Protein AF-A0A2N2D458-F1 (afdb_monomer_lite)

Radius of gyration: 20.56 Å; chains: 1; bounding box: 47×44×65 Å

Structure (mmCIF, N/CA/C/O backbone):
data_AF-A0A2N2D458-F1
#
_entry.id   AF-A0A2N2D458-F1
#
loop_
_atom_site.group_PDB
_atom_site.id
_atom_site.type_symbol
_atom_site.label_atom_id
_atom_site.label_alt_id
_atom_site.label_comp_id
_atom_site.label_asym_id
_atom_site.label_entity_id
_atom_site.label_seq_id
_atom_site.pdbx_PDB_ins_code
_atom_site.Cartn_x
_atom_site.Cartn_y
_atom_site.Cartn_z
_atom_site.occupancy
_atom_site.B_iso_or_equiv
_atom_site.auth_seq_id
_atom_site.auth_comp_id
_atom_site.auth_asym_id
_atom_site.auth_atom_id
_atom_site.pdbx_PDB_model_num
ATOM 1 N N . MET A 1 1 ? -22.272 8.705 17.335 1.00 57.03 1 MET A N 1
ATOM 2 C CA . MET A 1 1 ? -21.686 8.934 15.989 1.00 57.03 1 MET A CA 1
ATOM 3 C C . MET A 1 1 ? -22.335 8.011 14.968 1.00 57.03 1 MET A C 1
ATOM 5 O O . MET A 1 1 ? -22.385 6.808 15.207 1.00 57.03 1 MET A O 1
ATOM 9 N N . LYS A 1 2 ? -22.828 8.557 13.847 1.00 78.38 2 LYS A N 1
ATOM 10 C CA . LYS A 1 2 ? -23.406 7.780 12.735 1.00 78.38 2 LYS A CA 1
ATOM 11 C C . LYS A 1 2 ? -22.373 6.760 12.226 1.00 78.38 2 LYS A C 1
ATOM 13 O O . LYS A 1 2 ? -21.195 7.093 12.122 1.00 78.38 2 LYS A O 1
ATOM 18 N N . ARG A 1 3 ? -22.793 5.521 11.933 1.00 76.44 3 ARG A N 1
ATOM 19 C CA . ARG A 1 3 ? -21.904 4.395 11.555 1.00 76.44 3 ARG A CA 1
ATOM 20 C C . ARG A 1 3 ? -20.910 4.754 10.436 1.00 76.44 3 ARG A C 1
ATOM 22 O O . ARG A 1 3 ? -19.763 4.330 10.512 1.00 76.44 3 ARG A O 1
ATOM 29 N N . GLY A 1 4 ? -21.330 5.570 9.466 1.00 86.44 4 GLY A N 1
ATOM 30 C CA . GLY A 1 4 ? -20.480 6.032 8.362 1.00 86.44 4 GLY A CA 1
ATOM 31 C C . GLY A 1 4 ? -19.312 6.927 8.789 1.00 86.44 4 GLY A C 1
ATOM 32 O O . GLY A 1 4 ? -18.234 6.819 8.221 1.00 86.44 4 GLY A O 1
ATOM 33 N N . LEU A 1 5 ? -19.465 7.731 9.848 1.00 92.31 5 LEU A N 1
ATOM 34 C CA . LEU A 1 5 ? -18.401 8.630 10.307 1.00 92.31 5 LEU A CA 1
ATOM 35 C C . LEU A 1 5 ? -17.173 7.855 10.801 1.00 92.31 5 LEU A C 1
ATOM 37 O O . LEU A 1 5 ? -16.049 8.266 10.558 1.00 92.31 5 LEU A O 1
ATOM 41 N N . LYS A 1 6 ? -17.374 6.703 11.454 1.00 92.12 6 LYS A N 1
ATOM 42 C CA . LYS A 1 6 ? -16.255 5.865 11.913 1.00 92.12 6 LYS A CA 1
ATOM 43 C C . LYS A 1 6 ? -15.467 5.252 10.753 1.00 92.12 6 LYS A C 1
ATOM 45 O O . LYS A 1 6 ? -14.253 5.151 10.846 1.00 92.12 6 LYS A O 1
ATOM 50 N N . ILE A 1 7 ? -16.162 4.848 9.688 1.00 94.44 7 ILE A N 1
ATOM 51 C CA . ILE A 1 7 ? -15.540 4.308 8.471 1.00 94.44 7 ILE A CA 1
ATOM 52 C C . ILE A 1 7 ? -14.734 5.411 7.787 1.00 94.44 7 ILE A C 1
ATOM 54 O O . ILE A 1 7 ? -13.566 5.203 7.489 1.00 94.44 7 ILE A O 1
ATOM 58 N N . LEU A 1 8 ? -15.328 6.596 7.618 1.00 95.62 8 LEU A N 1
ATOM 59 C CA . LEU A 1 8 ? -14.644 7.745 7.028 1.00 95.62 8 LEU A CA 1
ATOM 60 C C . LEU A 1 8 ? -13.382 8.119 7.816 1.00 95.62 8 LEU A C 1
ATOM 62 O O . LEU A 1 8 ? -12.331 8.307 7.220 1.00 95.62 8 LEU A O 1
ATOM 66 N N . VAL A 1 9 ? -13.462 8.174 9.149 1.00 95.69 9 VAL A N 1
ATOM 67 C CA . VAL A 1 9 ? -12.295 8.458 10.000 1.00 95.69 9 VAL A CA 1
ATOM 68 C C . VAL A 1 9 ? -11.212 7.387 9.839 1.00 95.69 9 VAL A C 1
ATOM 70 O O . VAL A 1 9 ? -10.043 7.740 9.737 1.00 95.69 9 VAL A O 1
ATOM 73 N N . ALA A 1 10 ? -11.577 6.102 9.779 1.00 96.25 10 ALA A N 1
ATOM 74 C CA . ALA A 1 10 ? -10.612 5.024 9.557 1.00 96.25 10 ALA A CA 1
ATOM 75 C C . ALA A 1 10 ? -9.927 5.142 8.183 1.00 96.25 10 ALA A C 1
ATOM 77 O O . ALA A 1 10 ? -8.707 5.037 8.109 1.00 96.25 10 ALA A O 1
ATOM 78 N N . ILE A 1 11 ? -10.695 5.439 7.124 1.00 96.81 11 ILE A N 1
ATOM 79 C CA . ILE A 1 11 ? -10.166 5.698 5.776 1.00 96.81 11 ILE A CA 1
ATOM 80 C C . ILE A 1 11 ? -9.200 6.886 5.809 1.00 96.81 11 ILE A C 1
ATOM 82 O O . ILE A 1 11 ? -8.064 6.771 5.369 1.00 96.81 11 ILE A O 1
ATOM 86 N N . LEU A 1 12 ? -9.602 8.021 6.380 1.00 97.12 12 LEU A N 1
ATOM 87 C CA . LEU A 1 12 ? -8.735 9.198 6.434 1.00 97.12 12 LEU A CA 1
ATOM 88 C C . LEU A 1 12 ? -7.424 8.905 7.171 1.00 97.12 12 LEU A C 1
ATOM 90 O O . LEU A 1 12 ? -6.363 9.268 6.678 1.00 97.12 12 LEU A O 1
ATOM 94 N N . ARG A 1 13 ? -7.474 8.201 8.308 1.00 97.56 13 ARG A N 1
ATOM 95 C CA . ARG A 1 13 ? -6.273 7.832 9.074 1.00 97.56 13 ARG A CA 1
ATOM 96 C C . ARG A 1 13 ? -5.296 6.985 8.264 1.00 97.56 13 ARG A C 1
ATOM 98 O O . ARG A 1 13 ? -4.108 7.296 8.262 1.00 97.56 13 ARG A O 1
ATOM 105 N N . ILE A 1 14 ? -5.779 5.959 7.556 1.00 97.38 14 ILE A N 1
ATOM 106 C CA . ILE A 1 14 ? -4.902 5.118 6.732 1.00 97.38 14 ILE A CA 1
ATOM 107 C C . ILE A 1 14 ? -4.336 5.879 5.529 1.00 97.38 14 ILE A C 1
ATOM 109 O O . ILE A 1 14 ? -3.162 5.707 5.217 1.00 97.38 14 ILE A O 1
ATOM 113 N N . TYR A 1 15 ? -5.111 6.772 4.906 1.00 97.44 15 TYR A N 1
ATOM 114 C CA . TYR A 1 15 ? -4.606 7.638 3.836 1.00 97.44 15 TYR A CA 1
ATOM 115 C C . TYR A 1 15 ? -3.538 8.608 4.344 1.00 97.44 15 TYR A C 1
ATOM 117 O O . TYR A 1 15 ? -2.509 8.760 3.694 1.00 97.44 15 TYR A O 1
ATOM 125 N N . PHE A 1 16 ? -3.736 9.222 5.514 1.00 98.06 16 PHE A N 1
ATOM 126 C CA . PHE A 1 16 ? -2.711 10.063 6.136 1.00 98.06 16 PHE A CA 1
ATOM 127 C C . PHE A 1 16 ? -1.430 9.268 6.389 1.00 98.06 16 PHE A C 1
ATOM 129 O O . PHE A 1 16 ? -0.363 9.689 5.951 1.00 98.06 16 PHE A O 1
ATOM 136 N N . LEU A 1 17 ? -1.536 8.100 7.030 1.00 98.12 17 LEU A N 1
ATOM 137 C CA . LEU A 1 17 ? -0.399 7.210 7.274 1.00 98.12 17 LEU A CA 1
ATOM 138 C C . LEU A 1 17 ? 0.328 6.867 5.967 1.00 98.12 17 LEU A C 1
ATOM 140 O O . LEU A 1 17 ? 1.550 6.966 5.898 1.00 98.12 17 LEU A O 1
ATOM 144 N N . HIS A 1 18 ? -0.419 6.513 4.922 1.00 98.19 18 HIS A N 1
ATOM 145 C CA . HIS A 1 18 ? 0.130 6.139 3.625 1.00 98.19 18 HIS A CA 1
ATOM 146 C C . HIS A 1 18 ? 0.838 7.306 2.920 1.00 98.19 18 HIS A C 1
ATOM 148 O O . HIS A 1 18 ? 1.972 7.142 2.487 1.00 98.19 18 HIS A O 1
ATOM 154 N N . ILE A 1 19 ? 0.237 8.499 2.871 1.00 97.81 19 ILE A N 1
ATOM 155 C CA . ILE A 1 19 ? 0.851 9.687 2.253 1.00 97.81 19 ILE A CA 1
ATOM 156 C C . ILE A 1 19 ? 2.127 10.099 3.001 1.00 97.81 19 ILE A C 1
ATOM 158 O O . ILE A 1 19 ? 3.139 10.404 2.373 1.00 97.81 19 ILE A O 1
ATOM 162 N N . PHE A 1 20 ? 2.125 10.062 4.338 1.00 98.31 20 PHE A N 1
ATOM 163 C CA . PHE A 1 20 ? 3.345 10.323 5.107 1.00 98.31 20 PHE A CA 1
ATOM 164 C C . PHE A 1 20 ? 4.421 9.263 4.859 1.00 98.31 20 PHE A C 1
ATOM 166 O O . PHE A 1 20 ? 5.598 9.605 4.786 1.00 98.31 20 PHE A O 1
ATOM 173 N N . ALA A 1 21 ? 4.036 7.999 4.682 1.00 98.12 21 ALA A N 1
ATOM 174 C CA . ALA A 1 21 ? 4.974 6.942 4.327 1.00 98.12 21 ALA A CA 1
ATOM 175 C C . ALA A 1 21 ? 5.555 7.125 2.918 1.00 98.12 21 ALA A C 1
ATOM 177 O O . ALA A 1 21 ? 6.747 6.896 2.739 1.00 98.12 21 ALA A O 1
ATOM 178 N N . VAL A 1 22 ? 4.758 7.593 1.945 1.00 98.12 22 VAL A N 1
ATOM 179 C CA . VAL A 1 22 ? 5.246 7.956 0.601 1.00 98.12 22 VAL A CA 1
ATOM 180 C C . VAL A 1 22 ? 6.354 8.997 0.731 1.00 98.12 22 VAL A C 1
ATOM 182 O O . VAL A 1 22 ? 7.451 8.781 0.229 1.00 98.12 22 VAL A O 1
ATOM 185 N N . LEU A 1 23 ? 6.104 10.086 1.465 1.00 98.00 23 LEU A N 1
ATOM 186 C CA . LEU A 1 23 ? 7.091 11.150 1.673 1.00 98.00 23 LEU A CA 1
ATOM 187 C C . LEU A 1 23 ? 8.339 10.656 2.412 1.00 98.00 23 LEU A C 1
ATOM 189 O O . LEU A 1 23 ? 9.455 10.980 2.015 1.00 98.00 23 LEU A O 1
ATOM 193 N N . ALA A 1 24 ? 8.157 9.871 3.477 1.00 98.00 24 ALA A N 1
ATOM 194 C CA . ALA A 1 24 ? 9.261 9.357 4.278 1.00 98.00 24 ALA A CA 1
ATOM 195 C C . ALA A 1 24 ? 10.163 8.431 3.458 1.00 98.00 24 ALA A C 1
ATOM 197 O O . ALA A 1 24 ? 11.375 8.620 3.445 1.00 98.00 24 ALA A O 1
ATOM 198 N N . VAL A 1 25 ? 9.584 7.459 2.749 1.00 97.94 25 VAL A N 1
ATOM 199 C CA . VAL A 1 25 ? 10.349 6.517 1.926 1.00 97.94 25 VAL A CA 1
ATOM 200 C C . VAL A 1 25 ? 10.987 7.225 0.735 1.00 97.94 25 VAL A C 1
ATOM 202 O O . VAL A 1 25 ? 12.159 6.987 0.466 1.00 97.94 25 VAL A O 1
ATOM 205 N N . TRP A 1 26 ? 10.279 8.150 0.082 1.00 96.88 26 TRP A N 1
ATOM 206 C CA . TRP A 1 26 ? 10.840 8.956 -1.004 1.00 96.88 26 TRP A CA 1
ATOM 207 C C . TRP A 1 26 ? 12.070 9.762 -0.560 1.00 96.88 26 TRP A C 1
ATOM 209 O O . TRP A 1 26 ? 13.097 9.734 -1.231 1.00 96.88 26 TRP A O 1
ATOM 2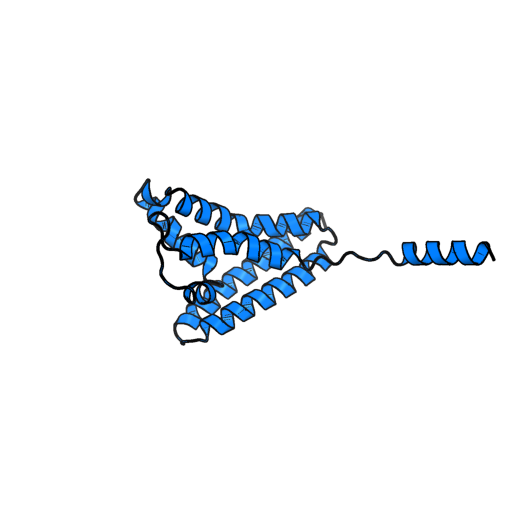19 N N . LEU A 1 27 ? 12.018 10.412 0.608 1.00 97.12 27 LEU A N 1
ATOM 220 C CA . LEU A 1 27 ? 13.190 11.069 1.200 1.00 97.12 27 LEU A CA 1
ATOM 221 C C . LEU A 1 27 ? 14.265 10.059 1.635 1.00 97.12 27 LEU A C 1
ATOM 223 O O . LEU A 1 27 ? 15.460 10.333 1.539 1.00 97.12 27 LEU A O 1
ATOM 227 N N . GLY A 1 28 ? 13.851 8.878 2.090 1.00 97.00 28 GLY A N 1
ATOM 228 C CA . GLY A 1 28 ? 14.737 7.780 2.460 1.00 97.00 28 GLY A CA 1
ATOM 229 C C . GLY A 1 28 ? 15.561 7.241 1.292 1.00 97.00 28 GLY A C 1
ATOM 230 O O . GLY A 1 28 ? 16.690 6.826 1.513 1.00 97.00 28 GLY A O 1
ATOM 231 N N . MET A 1 29 ? 15.056 7.312 0.056 1.00 94.75 29 MET A N 1
ATOM 232 C CA . MET A 1 29 ? 15.767 6.840 -1.144 1.00 94.75 29 MET A CA 1
ATOM 233 C C . MET A 1 29 ? 17.072 7.605 -1.424 1.00 94.75 29 MET A C 1
ATOM 235 O O . MET A 1 29 ? 17.938 7.090 -2.127 1.00 94.75 29 MET A O 1
ATOM 239 N N . TYR A 1 30 ? 17.264 8.798 -0.847 1.00 95.94 30 TYR A N 1
ATOM 240 C CA . TYR A 1 30 ? 18.545 9.518 -0.906 1.00 95.94 30 TYR A CA 1
ATOM 241 C C . TYR A 1 30 ? 19.638 8.891 -0.019 1.00 95.94 30 TYR A C 1
ATOM 243 O O . TYR A 1 30 ? 20.812 9.235 -0.160 1.00 95.94 30 TYR A O 1
ATOM 251 N N . TYR A 1 31 ? 19.272 7.970 0.878 1.00 95.69 31 TYR A N 1
ATOM 252 C CA . TYR A 1 31 ? 20.168 7.297 1.815 1.00 95.69 31 TYR A CA 1
ATOM 253 C C . TYR A 1 31 ? 20.042 5.773 1.655 1.00 95.69 31 TYR A C 1
ATOM 255 O O . TYR A 1 31 ? 19.061 5.189 2.121 1.00 95.69 31 TYR A O 1
ATOM 263 N N . PRO A 1 32 ? 21.026 5.097 1.033 1.00 90.19 32 PRO A N 1
ATOM 264 C CA . PRO A 1 32 ? 20.935 3.667 0.750 1.00 90.19 32 PRO A CA 1
ATOM 265 C C . PRO A 1 32 ? 20.595 2.827 1.990 1.00 90.19 32 PRO A C 1
ATOM 267 O O . PRO A 1 32 ? 21.284 2.899 3.008 1.00 90.19 32 PRO A O 1
ATOM 270 N N . GLY A 1 33 ? 19.532 2.026 1.900 1.00 93.94 33 GLY A N 1
ATOM 271 C CA . GLY A 1 33 ? 19.072 1.126 2.960 1.00 93.94 33 GLY A CA 1
ATOM 272 C C . GLY A 1 33 ? 18.110 1.759 3.970 1.00 93.94 33 GLY A C 1
ATOM 273 O O . GLY A 1 33 ? 17.365 1.029 4.627 1.00 93.94 33 GLY A O 1
ATOM 274 N N . LEU A 1 34 ? 18.062 3.092 4.085 1.00 97.56 34 LEU A N 1
ATOM 275 C CA . LEU A 1 34 ? 17.086 3.771 4.945 1.00 97.56 34 LEU A CA 1
ATOM 276 C C . LEU A 1 34 ? 15.661 3.600 4.408 1.00 97.56 34 LEU A C 1
ATOM 278 O O . LEU A 1 34 ? 14.728 3.382 5.177 1.00 97.56 34 LEU A O 1
ATOM 282 N N . ASP A 1 35 ? 15.501 3.654 3.092 1.00 97.00 35 ASP A N 1
ATOM 283 C CA . ASP A 1 35 ? 14.258 3.383 2.373 1.00 97.00 35 ASP A CA 1
ATOM 284 C C . ASP A 1 35 ? 13.676 1.994 2.692 1.00 97.00 35 ASP A C 1
ATOM 286 O O . ASP A 1 35 ? 12.478 1.877 2.952 1.00 97.00 35 ASP A O 1
ATOM 290 N N . ILE A 1 36 ? 14.519 0.959 2.778 1.00 97.56 36 ILE A N 1
ATOM 291 C CA . ILE A 1 36 ? 14.113 -0.398 3.183 1.00 97.56 36 ILE A CA 1
ATOM 292 C C . ILE A 1 36 ? 13.626 -0.410 4.637 1.00 97.56 36 ILE A C 1
ATOM 294 O O . ILE A 1 36 ? 12.570 -0.973 4.935 1.00 97.56 36 ILE A O 1
ATOM 298 N N . ILE A 1 37 ? 14.364 0.229 5.553 1.00 98.25 37 ILE A N 1
ATOM 299 C CA . ILE A 1 37 ? 13.976 0.317 6.971 1.00 98.25 37 ILE A CA 1
ATOM 300 C C . ILE A 1 37 ? 12.627 1.035 7.112 1.00 98.25 37 ILE A C 1
ATOM 302 O O . ILE A 1 37 ? 11.750 0.572 7.845 1.00 98.25 37 ILE A O 1
ATOM 306 N N . LEU A 1 38 ? 12.432 2.139 6.389 1.00 98.38 38 LEU A N 1
ATOM 307 C CA . LEU A 1 38 ? 11.188 2.907 6.395 1.00 98.38 38 LEU A CA 1
ATOM 308 C C . LEU A 1 38 ? 10.022 2.132 5.770 1.00 98.38 38 LEU A C 1
ATOM 310 O O . LEU A 1 38 ? 8.905 2.217 6.280 1.00 98.38 38 LEU A O 1
ATOM 314 N N . ALA A 1 39 ? 10.270 1.326 4.736 1.00 98.25 39 ALA A N 1
ATOM 315 C CA . ALA A 1 39 ? 9.263 0.437 4.166 1.00 98.25 39 ALA A CA 1
ATOM 316 C C . ALA A 1 39 ? 8.806 -0.631 5.175 1.00 98.25 39 ALA A C 1
ATOM 318 O O . ALA A 1 39 ? 7.608 -0.863 5.347 1.00 98.25 39 ALA A O 1
ATOM 319 N N . ILE A 1 40 ? 9.738 -1.239 5.917 1.00 98.38 40 ILE A N 1
ATOM 320 C CA . ILE A 1 40 ? 9.408 -2.182 7.000 1.00 98.38 40 ILE A CA 1
ATOM 321 C C . ILE A 1 40 ? 8.618 -1.475 8.108 1.00 98.38 40 ILE A C 1
ATOM 323 O O . ILE A 1 40 ? 7.599 -1.992 8.573 1.00 98.38 40 ILE A O 1
ATOM 327 N N . LEU A 1 41 ? 9.049 -0.276 8.510 1.00 98.50 41 LEU A N 1
ATOM 328 C CA . LEU A 1 41 ? 8.346 0.529 9.507 1.00 98.50 41 LEU A CA 1
ATOM 329 C C . LEU A 1 41 ? 6.915 0.858 9.059 1.00 98.50 41 LEU A C 1
ATOM 331 O O . LEU A 1 41 ? 5.990 0.757 9.863 1.00 98.50 41 LEU A O 1
ATOM 335 N N . TYR A 1 42 ? 6.710 1.183 7.781 1.00 98.50 42 TYR A N 1
ATOM 336 C CA . TYR A 1 42 ? 5.382 1.397 7.210 1.00 98.50 42 TYR A CA 1
ATOM 337 C C . TYR A 1 42 ? 4.478 0.166 7.377 1.00 98.50 42 TYR A C 1
ATOM 339 O O . TYR A 1 42 ? 3.339 0.314 7.821 1.00 98.50 42 TYR A O 1
ATOM 347 N N . LEU A 1 43 ? 4.976 -1.046 7.104 1.00 98.38 43 LEU A N 1
ATOM 348 C CA . LEU A 1 43 ? 4.200 -2.280 7.296 1.00 98.38 43 LEU A CA 1
ATOM 349 C C . LEU A 1 43 ? 3.809 -2.501 8.767 1.00 98.38 43 LEU A C 1
ATOM 351 O O . LEU A 1 43 ? 2.677 -2.898 9.056 1.00 98.38 43 LEU A O 1
ATOM 355 N N . ILE A 1 44 ? 4.713 -2.202 9.705 1.00 98.31 44 ILE A N 1
ATOM 356 C CA . ILE A 1 44 ? 4.436 -2.281 11.148 1.00 98.31 44 ILE A CA 1
ATOM 357 C C . ILE A 1 44 ? 3.355 -1.267 11.542 1.00 98.31 44 ILE A C 1
ATOM 359 O O . ILE A 1 44 ? 2.387 -1.622 12.217 1.00 98.31 44 ILE A O 1
ATOM 363 N N . LEU A 1 45 ? 3.478 -0.015 11.097 1.00 98.38 45 LEU A N 1
ATOM 364 C CA . LEU A 1 45 ? 2.497 1.033 11.383 1.00 98.38 45 LEU A CA 1
ATOM 365 C C . LEU A 1 45 ? 1.127 0.712 10.774 1.00 98.38 45 LEU A C 1
ATOM 367 O O . LEU A 1 45 ? 0.102 0.943 11.414 1.00 98.38 45 LEU A O 1
ATOM 371 N N . LEU A 1 46 ? 1.098 0.129 9.575 1.00 98.31 46 LEU A N 1
ATOM 372 C CA . LEU A 1 46 ? -0.128 -0.322 8.925 1.00 98.31 46 LEU A CA 1
ATOM 373 C C . LEU A 1 46 ? -0.835 -1.417 9.740 1.00 98.31 46 LEU A C 1
ATOM 375 O O . LEU A 1 46 ? -2.057 -1.381 9.905 1.00 98.31 46 LEU A O 1
ATOM 379 N N . TRP A 1 47 ? -0.073 -2.359 10.296 1.00 97.69 47 TRP A N 1
ATOM 380 C CA . TRP A 1 47 ? -0.593 -3.391 11.193 1.00 97.69 47 TRP A CA 1
ATOM 381 C C . TRP A 1 47 ? -1.160 -2.809 12.497 1.00 97.69 47 TRP A C 1
ATOM 383 O O . TRP A 1 47 ? -2.257 -3.186 12.924 1.00 97.69 47 TRP A O 1
ATOM 393 N N . GLU A 1 48 ? -0.456 -1.861 13.124 1.00 97.12 48 GLU A N 1
ATOM 394 C CA . GLU A 1 48 ? -0.939 -1.178 14.332 1.00 97.12 48 GLU A CA 1
ATOM 395 C C . GLU A 1 48 ? -2.197 -0.336 14.065 1.00 97.12 48 GLU A C 1
ATOM 397 O O . GLU A 1 48 ? -3.148 -0.375 14.852 1.00 97.12 48 GLU A O 1
ATOM 402 N N . GLU A 1 49 ? -2.275 0.353 12.925 1.00 97.38 49 GLU A N 1
ATOM 403 C CA . GLU A 1 49 ? -3.488 1.075 12.528 1.00 97.38 49 GLU A CA 1
ATOM 404 C C . GLU A 1 49 ? -4.648 0.107 12.241 1.00 97.38 49 GLU A C 1
ATOM 406 O O . GLU A 1 49 ? -5.797 0.388 12.598 1.00 97.38 49 GLU A O 1
ATOM 411 N N . GLY A 1 50 ? -4.357 -1.075 11.689 1.00 96.56 50 GLY A N 1
ATOM 412 C CA 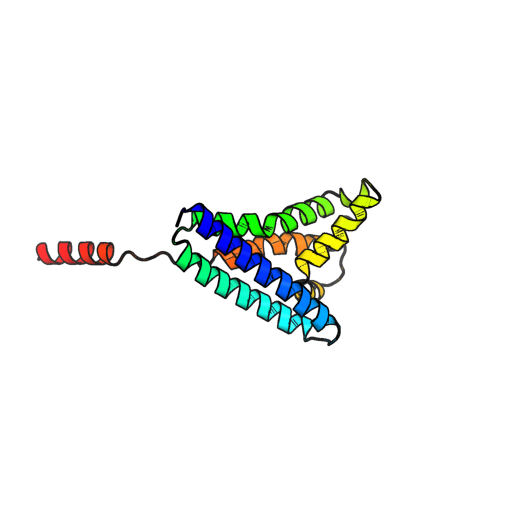. GLY A 1 50 ? -5.317 -2.168 11.548 1.00 96.56 50 GLY A CA 1
ATOM 413 C C . GLY A 1 50 ? -5.884 -2.618 12.899 1.00 96.56 50 GLY A C 1
ATOM 414 O O . GLY A 1 50 ? -7.109 -2.691 13.063 1.00 96.56 50 GLY A O 1
ATOM 415 N N . LYS A 1 51 ? -5.022 -2.839 13.906 1.00 95.25 51 LYS A N 1
ATOM 416 C CA . LYS A 1 51 ? -5.436 -3.159 15.289 1.00 95.25 51 LYS A CA 1
ATOM 417 C C . LYS A 1 51 ? -6.317 -2.063 15.879 1.00 95.25 51 LYS A C 1
ATOM 419 O O . LYS A 1 51 ? -7.364 -2.365 16.457 1.00 95.25 51 LYS A O 1
ATOM 424 N N . HIS A 1 52 ? -5.901 -0.806 15.745 1.00 95.12 52 HIS A N 1
ATOM 425 C CA . HIS A 1 52 ? -6.646 0.341 16.253 1.00 95.12 52 HIS A CA 1
ATOM 426 C C . HIS A 1 52 ? -8.034 0.434 15.601 1.00 95.12 52 HIS A C 1
ATOM 428 O O . HIS A 1 52 ? -9.059 0.483 16.290 1.00 95.12 52 HIS A O 1
ATOM 434 N N . SER A 1 53 ? -8.090 0.354 14.271 1.00 94.81 53 SER A N 1
ATOM 435 C CA . SER A 1 53 ? -9.332 0.398 13.497 1.00 94.81 53 SER A CA 1
ATOM 436 C C . SER A 1 53 ? -10.292 -0.734 13.874 1.00 94.81 53 SER A C 1
ATOM 438 O O . SER A 1 53 ? -11.487 -0.486 14.071 1.00 94.81 53 SER A O 1
ATOM 440 N N . ALA A 1 54 ? -9.780 -1.946 14.114 1.00 93.06 54 ALA A N 1
ATOM 441 C CA . ALA A 1 54 ? -10.598 -3.079 14.539 1.00 93.06 54 ALA A CA 1
ATOM 442 C C . ALA A 1 54 ? -11.292 -2.818 15.892 1.00 93.06 54 ALA A C 1
ATOM 444 O O . ALA A 1 54 ? -12.459 -3.184 16.084 1.00 93.06 54 ALA A O 1
ATOM 445 N N . GLN A 1 55 ? -10.620 -2.129 16.821 1.00 90.94 55 GLN A N 1
ATOM 446 C CA . GLN A 1 55 ? -11.185 -1.749 18.122 1.00 90.94 55 GLN A CA 1
ATOM 447 C C . GLN A 1 55 ? -12.248 -0.643 18.013 1.00 90.94 55 GLN A C 1
ATOM 449 O O . GLN A 1 55 ? -13.232 -0.655 18.767 1.00 90.94 55 GLN A O 1
ATOM 454 N N . VAL A 1 56 ? -12.074 0.297 17.080 1.00 90.75 56 VAL A N 1
ATOM 455 C CA . VAL A 1 56 ? -12.976 1.442 16.863 1.00 90.75 56 VAL A CA 1
ATOM 456 C C . VAL A 1 56 ? -14.241 1.036 16.098 1.00 90.75 56 VAL A C 1
ATOM 458 O O . VAL A 1 56 ? -15.360 1.430 16.473 1.00 90.75 56 VAL A O 1
ATOM 461 N N . LEU A 1 57 ? -14.074 0.241 15.036 1.00 91.44 57 LEU A N 1
ATOM 462 C CA . LEU A 1 57 ? -15.152 -0.220 14.161 1.00 91.44 57 LEU A CA 1
ATOM 463 C C . LEU A 1 57 ? -15.961 -1.354 14.796 1.00 91.44 57 LEU A C 1
ATOM 465 O O . LEU A 1 57 ? -17.187 -1.365 14.647 1.00 91.44 57 LEU A O 1
ATOM 469 N N . ARG A 1 58 ? -15.298 -2.261 15.534 1.00 87.19 58 ARG A N 1
ATOM 470 C CA . ARG A 1 58 ? -15.890 -3.442 16.201 1.00 87.19 58 ARG A CA 1
ATOM 471 C C . ARG A 1 58 ? -16.723 -4.336 15.272 1.00 87.19 58 ARG A C 1
ATOM 473 O O . ARG A 1 58 ? -17.636 -5.018 15.725 1.00 87.19 58 ARG A O 1
ATOM 480 N N . ASP A 1 59 ? -16.441 -4.299 13.976 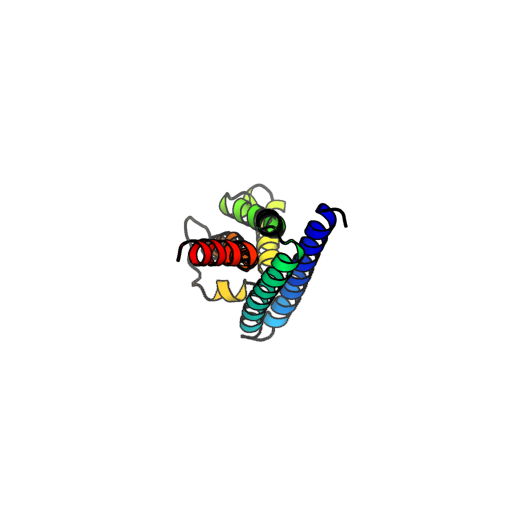1.00 89.31 59 ASP A N 1
ATOM 481 C CA . ASP A 1 59 ? -17.199 -4.997 12.944 1.00 89.31 59 ASP A CA 1
ATOM 482 C C . ASP A 1 59 ? -16.250 -5.387 11.810 1.00 89.31 59 ASP A C 1
ATOM 484 O O . ASP A 1 59 ? -15.699 -4.521 11.126 1.00 89.31 59 ASP A O 1
ATOM 488 N N . HIS A 1 60 ? -16.070 -6.695 11.623 1.00 91.00 60 HIS A N 1
ATOM 489 C CA . HIS A 1 60 ? -15.181 -7.256 10.609 1.00 91.00 60 HIS A CA 1
ATOM 490 C C . HIS A 1 60 ? -15.581 -6.825 9.194 1.00 91.00 60 HIS A C 1
ATOM 492 O O . HIS A 1 60 ? -14.710 -6.514 8.390 1.00 91.00 60 HIS A O 1
ATOM 498 N N . LYS A 1 61 ? -16.883 -6.714 8.895 1.00 93.12 61 LYS A N 1
ATOM 499 C CA . LYS A 1 61 ? -17.344 -6.284 7.568 1.00 93.12 61 LYS A CA 1
ATOM 500 C C . LYS A 1 61 ? -16.942 -4.841 7.293 1.00 93.12 61 LYS A C 1
ATOM 502 O O . LYS A 1 61 ? -16.529 -4.521 6.185 1.00 93.12 61 LYS A O 1
ATOM 507 N N . LYS A 1 62 ? -17.011 -3.973 8.312 1.00 93.94 62 LYS A N 1
ATOM 508 C CA . LYS A 1 62 ? -16.556 -2.580 8.185 1.00 93.94 62 LYS A CA 1
ATOM 509 C C . LYS A 1 62 ? -15.045 -2.496 8.003 1.00 93.94 62 LYS A C 1
ATOM 511 O O . LYS A 1 62 ? -14.610 -1.724 7.161 1.00 93.94 62 LYS A O 1
ATOM 516 N N . GLN A 1 63 ? -14.266 -3.277 8.755 1.00 95.00 63 GLN A N 1
ATOM 517 C CA . GLN A 1 63 ? -12.811 -3.323 8.578 1.00 95.00 63 GLN A CA 1
ATOM 518 C C . GLN A 1 63 ? -12.454 -3.781 7.161 1.00 95.00 63 GLN A C 1
ATOM 520 O O . GLN A 1 63 ? -11.641 -3.141 6.510 1.00 95.00 63 GLN A O 1
ATOM 525 N N . GLY A 1 64 ? -13.084 -4.857 6.678 1.00 95.75 64 GLY A N 1
ATOM 526 C CA . GLY A 1 64 ? -12.861 -5.380 5.330 1.00 95.75 64 GLY A CA 1
ATOM 527 C C . GLY A 1 64 ? -13.243 -4.370 4.251 1.00 95.75 64 GLY A C 1
ATOM 528 O O . GLY A 1 64 ? -12.495 -4.177 3.301 1.00 95.75 64 GLY A O 1
ATOM 529 N N . LEU A 1 65 ? -14.355 -3.651 4.438 1.00 95.88 65 LEU A N 1
ATOM 530 C CA . LEU A 1 65 ? -14.730 -2.562 3.542 1.00 95.88 65 LEU A CA 1
ATOM 531 C C . LEU A 1 65 ? -13.660 -1.466 3.519 1.00 95.88 65 LEU A C 1
ATOM 533 O O . LEU A 1 65 ? -13.244 -1.071 2.438 1.00 95.88 65 LEU A O 1
ATOM 537 N N . VAL A 1 66 ? -13.182 -1.005 4.682 1.00 96.69 66 VAL A N 1
ATOM 538 C CA . VAL A 1 66 ? -12.091 -0.019 4.733 1.00 96.69 66 VAL A CA 1
ATOM 539 C C . VAL A 1 66 ? -10.866 -0.565 4.008 1.00 96.69 66 VAL A C 1
ATOM 541 O O . VAL A 1 66 ? -10.372 0.133 3.133 1.00 96.69 66 VAL A O 1
ATOM 544 N N . ALA A 1 67 ? -10.461 -1.810 4.303 1.00 96.69 67 ALA A N 1
ATOM 545 C CA . ALA A 1 67 ? -9.307 -2.508 3.729 1.00 96.69 67 ALA A CA 1
ATOM 546 C C . ALA A 1 67 ? -9.312 -2.537 2.193 1.00 96.69 67 ALA A C 1
ATOM 548 O O . ALA A 1 67 ? -8.274 -2.344 1.571 1.00 96.69 67 ALA A O 1
ATOM 549 N N . VAL A 1 68 ? -10.478 -2.764 1.586 1.00 96.06 68 VAL A N 1
ATOM 550 C CA . VAL A 1 68 ? -10.632 -2.753 0.127 1.00 96.06 68 VAL A CA 1
ATOM 551 C C . VAL A 1 68 ? -10.674 -1.324 -0.406 1.00 96.06 68 VAL A C 1
ATOM 553 O O . VAL A 1 68 ? -9.991 -1.018 -1.378 1.00 96.06 68 VAL A O 1
ATOM 556 N N . LEU A 1 69 ? -11.447 -0.438 0.235 1.00 96.50 69 LEU A N 1
ATOM 557 C CA . LEU A 1 69 ? -11.657 0.928 -0.248 1.00 96.50 69 LEU A CA 1
ATOM 558 C C . LEU A 1 69 ? -10.361 1.734 -0.321 1.00 96.50 69 LEU A C 1
ATOM 560 O O . LEU A 1 69 ? -10.153 2.432 -1.309 1.00 96.50 69 LEU A O 1
ATOM 564 N N . TRP A 1 70 ? -9.486 1.637 0.685 1.00 96.31 70 TRP A N 1
ATOM 565 C CA . TRP A 1 70 ? -8.236 2.403 0.663 1.00 96.31 70 TRP A CA 1
ATOM 566 C C . TRP A 1 70 ? -7.266 1.919 -0.415 1.00 96.31 70 TRP A C 1
ATOM 568 O O . TRP A 1 70 ? -6.472 2.711 -0.899 1.00 96.31 70 TRP A O 1
ATOM 578 N N . GLN A 1 71 ? -7.364 0.655 -0.831 1.00 96.56 71 GLN A N 1
ATOM 579 C CA . GLN A 1 71 ? -6.529 0.065 -1.878 1.00 96.56 71 GLN A CA 1
ATOM 580 C C . GLN A 1 71 ? -7.120 0.166 -3.288 1.00 96.56 71 GLN A C 1
ATOM 582 O O . GLN A 1 71 ? -6.494 -0.287 -4.247 1.00 96.56 71 GLN A O 1
ATOM 587 N N . LEU A 1 72 ? -8.299 0.778 -3.452 1.00 95.56 72 LEU A N 1
ATOM 588 C CA . LEU A 1 72 ? -8.918 0.952 -4.769 1.00 95.56 72 LEU A CA 1
ATOM 589 C C . LEU A 1 72 ? -8.002 1.632 -5.800 1.00 95.56 72 LEU A C 1
ATOM 591 O O . LEU A 1 72 ? -7.965 1.133 -6.927 1.00 95.56 72 LEU A O 1
ATOM 595 N N . PRO A 1 73 ? -7.237 2.697 -5.468 1.00 95.69 73 PRO A N 1
ATOM 596 C CA . PRO A 1 73 ? -6.292 3.278 -6.419 1.00 95.69 73 PRO A CA 1
ATOM 597 C C . PRO A 1 73 ? -5.257 2.254 -6.898 1.00 95.69 73 PRO A C 1
ATOM 599 O O . PRO A 1 73 ? -5.043 2.122 -8.100 1.00 95.69 73 PRO A O 1
ATOM 602 N N . GLY A 1 74 ? -4.686 1.470 -5.978 1.00 95.88 74 GLY A N 1
ATOM 603 C CA . GLY A 1 74 ? -3.721 0.418 -6.297 1.00 95.88 74 GLY A CA 1
ATOM 604 C C . GLY A 1 74 ? -4.306 -0.672 -7.195 1.00 95.88 74 GLY A C 1
ATOM 605 O O . GLY A 1 74 ? -3.682 -1.038 -8.188 1.00 95.88 74 GLY A O 1
ATOM 606 N N . PHE A 1 75 ? -5.523 -1.147 -6.905 1.00 95.69 75 PHE A N 1
ATOM 607 C CA . PHE A 1 75 ? -6.210 -2.131 -7.750 1.00 95.69 75 PHE A CA 1
ATOM 608 C C . PHE A 1 75 ? -6.453 -1.601 -9.160 1.00 95.69 75 PHE A C 1
ATOM 610 O O . PHE A 1 75 ? -6.160 -2.295 -10.132 1.00 95.69 75 PHE A O 1
ATOM 617 N N . PHE A 1 76 ? -6.987 -0.384 -9.270 1.00 95.81 76 PHE A N 1
ATOM 618 C CA . PHE A 1 76 ? -7.318 0.218 -10.556 1.00 95.81 76 PHE A CA 1
ATOM 619 C C . PHE A 1 76 ? -6.067 0.448 -11.409 1.00 95.81 76 PHE A C 1
ATOM 621 O O . PHE A 1 76 ? -6.032 0.034 -12.565 1.00 95.81 76 PHE A O 1
ATOM 628 N N . LEU A 1 77 ? -5.028 1.053 -10.828 1.00 95.81 77 LEU A N 1
ATOM 629 C CA . LEU A 1 77 ? -3.777 1.359 -11.522 1.00 95.81 77 LEU A CA 1
ATOM 630 C C . LEU A 1 77 ? -2.980 0.093 -11.860 1.00 95.81 77 LEU A C 1
ATOM 632 O O . LEU A 1 77 ? -2.437 -0.031 -12.951 1.00 95.81 77 LEU A O 1
ATOM 636 N N . GLY A 1 78 ? -2.925 -0.877 -10.947 1.00 95.19 78 GLY A N 1
ATOM 637 C CA . GLY A 1 78 ? -2.221 -2.130 -11.198 1.00 95.19 78 GLY A CA 1
ATOM 638 C C . GLY A 1 78 ? -2.914 -2.950 -12.287 1.00 95.19 78 GLY A C 1
ATOM 639 O O . GLY A 1 78 ? -2.257 -3.436 -13.204 1.00 95.19 78 GLY A O 1
ATOM 640 N N . ALA A 1 79 ? -4.248 -3.046 -12.251 1.00 95.25 79 ALA A N 1
ATOM 641 C CA . ALA A 1 79 ? -5.010 -3.718 -13.300 1.00 95.25 79 ALA A CA 1
ATOM 642 C C . ALA A 1 79 ? -4.883 -3.002 -14.651 1.00 95.25 79 ALA A C 1
ATOM 644 O O . ALA A 1 79 ? -4.721 -3.670 -15.670 1.00 95.25 79 ALA A O 1
ATOM 645 N N . SER A 1 80 ? -4.922 -1.665 -14.679 1.00 94.56 80 SER A N 1
ATOM 646 C CA . SER A 1 80 ? -4.802 -0.908 -15.928 1.00 94.56 80 SER A CA 1
ATOM 647 C C . SER A 1 80 ? -3.448 -1.136 -16.598 1.00 94.56 80 SER A C 1
ATOM 649 O O . SER A 1 80 ? -3.409 -1.422 -17.796 1.00 94.56 80 SER A O 1
ATOM 651 N N . VAL A 1 81 ? -2.359 -1.121 -15.822 1.00 93.62 81 VAL A N 1
ATOM 652 C CA . VAL A 1 81 ? -1.014 -1.438 -16.316 1.00 93.62 81 VAL A CA 1
ATOM 653 C C . VAL A 1 81 ? -0.937 -2.891 -16.776 1.00 93.62 81 VAL A C 1
ATOM 655 O O . VAL A 1 81 ? -0.430 -3.151 -17.861 1.00 93.62 81 VAL A O 1
ATOM 658 N N . LEU A 1 82 ? -1.457 -3.868 -16.028 1.00 94.06 82 LEU A N 1
ATOM 659 C CA . LEU A 1 82 ? -1.393 -5.279 -16.444 1.00 94.06 82 LEU A CA 1
ATOM 660 C C . LEU A 1 82 ? -2.219 -5.580 -17.703 1.00 94.06 82 LEU A C 1
ATOM 662 O O . LEU A 1 82 ? -1.797 -6.391 -18.523 1.00 94.06 82 LEU A O 1
ATOM 666 N N . LEU A 1 83 ? -3.339 -4.886 -17.902 1.00 94.00 83 LEU A N 1
ATOM 667 C CA . LEU A 1 83 ? -4.175 -4.998 -19.101 1.00 94.00 83 LEU A CA 1
ATOM 668 C C . LEU A 1 83 ? -3.640 -4.194 -20.300 1.00 94.00 83 LEU A C 1
ATOM 670 O O . LEU A 1 83 ? -4.232 -4.242 -21.375 1.00 94.00 83 LEU A O 1
ATOM 674 N N . GLY A 1 84 ? -2.530 -3.464 -20.143 1.00 90.81 84 GLY A N 1
ATOM 675 C CA . GLY A 1 84 ? -1.930 -2.673 -21.221 1.00 90.81 84 GLY A CA 1
ATOM 676 C C . GLY A 1 84 ? -2.671 -1.371 -21.531 1.00 90.81 84 GLY A C 1
ATOM 677 O O . GLY A 1 84 ? -2.447 -0.780 -22.588 1.00 90.81 84 GLY A O 1
ATOM 678 N N . LEU A 1 85 ? -3.554 -0.916 -20.633 1.00 91.12 85 LEU A N 1
ATOM 679 C CA . LEU A 1 85 ? -4.307 0.326 -20.815 1.00 91.12 85 LEU A CA 1
ATOM 680 C C . LEU A 1 85 ? -3.394 1.558 -20.774 1.00 91.12 85 LEU A C 1
ATOM 682 O O . LEU A 1 85 ? -3.739 2.581 -21.358 1.00 91.12 85 LEU A O 1
ATOM 686 N N . ASP A 1 86 ? -2.220 1.438 -20.146 1.00 86.69 86 ASP A N 1
ATOM 687 C CA . ASP A 1 86 ? -1.149 2.441 -20.10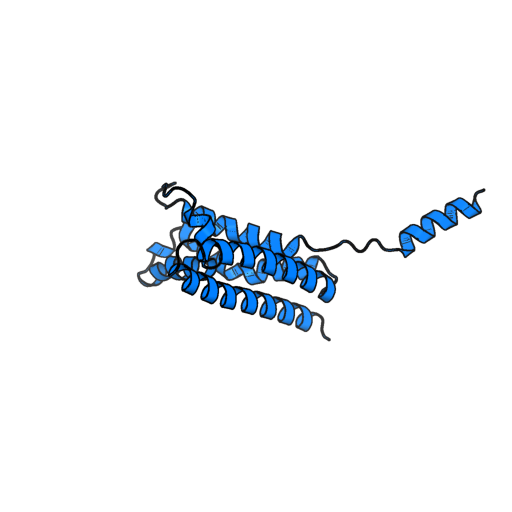1 1.00 86.69 86 ASP A CA 1
ATOM 688 C C . ASP A 1 86 ? -0.623 2.847 -21.491 1.00 86.69 86 ASP A C 1
ATOM 690 O O . ASP A 1 86 ? -0.013 3.902 -21.633 1.00 86.69 86 ASP A O 1
ATOM 694 N N . ARG A 1 87 ? -0.895 2.042 -22.529 1.00 86.88 87 ARG A N 1
ATOM 695 C CA . ARG A 1 87 ? -0.434 2.267 -23.911 1.00 86.88 87 ARG A CA 1
ATOM 696 C C . ARG A 1 87 ? -1.514 2.816 -24.847 1.00 86.88 87 ARG A C 1
ATOM 698 O O . ARG A 1 87 ? -1.244 3.012 -26.026 1.00 86.88 87 ARG A O 1
ATOM 705 N N . LEU A 1 88 ? -2.742 3.018 -24.359 1.00 88.62 88 LEU A N 1
ATOM 706 C CA . LEU A 1 88 ? -3.870 3.421 -25.210 1.00 88.62 88 LEU A CA 1
ATOM 707 C C . LEU A 1 88 ? -3.822 4.893 -25.630 1.00 88.62 88 LEU A C 1
ATOM 709 O O . LEU A 1 88 ? -4.337 5.241 -26.688 1.00 88.62 88 LEU A O 1
ATOM 713 N N . THR A 1 89 ? -3.256 5.760 -24.791 1.00 86.50 89 THR A N 1
ATOM 714 C CA . THR A 1 89 ? -3.136 7.202 -25.051 1.00 86.50 89 THR A CA 1
ATOM 715 C C . THR A 1 89 ? -1.847 7.734 -24.435 1.00 86.50 89 THR A C 1
ATOM 717 O O . THR A 1 89 ? -1.354 7.156 -23.467 1.00 86.50 89 THR A O 1
ATOM 720 N N . ASP A 1 90 ? -1.350 8.876 -24.912 1.00 82.50 90 ASP A N 1
ATOM 721 C CA . ASP A 1 90 ? -0.167 9.533 -24.332 1.00 82.50 90 ASP A CA 1
ATOM 722 C C . ASP A 1 90 ? -0.359 9.888 -22.848 1.00 82.50 90 ASP A C 1
ATOM 724 O O . ASP A 1 90 ? 0.585 9.875 -22.062 1.00 82.50 90 ASP A O 1
ATOM 728 N N . PHE A 1 91 ? -1.602 10.151 -22.431 1.00 83.75 91 PHE A N 1
ATOM 729 C CA . PHE A 1 91 ? -1.934 10.393 -21.028 1.00 83.75 91 PHE A CA 1
ATOM 730 C C . PHE A 1 91 ? -1.877 9.114 -20.178 1.00 83.75 91 PHE A C 1
ATOM 732 O O . PHE A 1 91 ? -1.569 9.167 -18.988 1.00 83.75 91 PHE A O 1
ATOM 739 N N . ALA A 1 92 ? -2.156 7.950 -20.766 1.00 83.50 92 ALA A N 1
ATOM 740 C CA . ALA A 1 92 ? -2.187 6.686 -20.036 1.00 83.50 92 ALA A CA 1
ATOM 741 C C . ALA A 1 92 ? -0.794 6.246 -19.546 1.00 83.50 92 ALA A C 1
ATOM 743 O O . ALA A 1 92 ? -0.704 5.501 -18.570 1.00 83.50 92 ALA A O 1
ATOM 744 N N . TYR A 1 93 ? 0.283 6.798 -20.118 1.00 80.38 93 TYR A N 1
ATOM 745 C CA . TYR A 1 93 ? 1.650 6.618 -19.622 1.00 80.38 93 TYR A CA 1
ATOM 746 C C . TYR A 1 93 ? 1.809 7.036 -18.147 1.00 80.38 93 TYR A C 1
ATOM 748 O O . TYR A 1 93 ? 2.553 6.407 -17.392 1.00 80.38 93 TYR A O 1
ATOM 756 N N . TYR A 1 94 ? 1.053 8.041 -17.681 1.00 90.69 94 TYR A N 1
ATOM 757 C CA . TYR A 1 94 ? 1.091 8.472 -16.280 1.00 90.69 94 TYR A CA 1
ATOM 758 C C . TYR A 1 94 ? 0.554 7.419 -15.303 1.00 90.69 94 TYR A C 1
ATOM 760 O O . TYR A 1 94 ? 0.809 7.528 -14.106 1.00 90.69 94 TYR A O 1
ATOM 768 N N . PHE A 1 95 ? -0.152 6.381 -15.763 1.00 92.50 95 PHE A N 1
ATOM 769 C CA . PHE A 1 95 ? -0.658 5.331 -14.873 1.00 92.50 95 PHE A CA 1
ATOM 770 C C . PHE A 1 95 ? 0.470 4.565 -14.190 1.00 92.50 95 PHE A C 1
ATOM 772 O O . PHE A 1 95 ? 0.343 4.252 -13.009 1.00 92.50 95 PHE A O 1
ATOM 779 N N . VAL A 1 96 ? 1.580 4.324 -14.893 1.00 92.56 96 VAL A N 1
ATOM 780 C CA . VAL A 1 96 ? 2.768 3.680 -14.316 1.00 92.56 96 VAL A CA 1
ATOM 781 C C . VAL A 1 96 ? 3.355 4.555 -13.211 1.00 92.56 96 VAL A C 1
ATOM 783 O O . VAL A 1 96 ? 3.546 4.092 -12.091 1.00 92.56 96 VAL A O 1
ATOM 786 N N . PHE A 1 97 ? 3.546 5.846 -13.491 1.00 93.19 97 PHE A N 1
ATOM 787 C CA . PHE A 1 97 ? 4.058 6.797 -12.506 1.00 93.19 97 PHE A CA 1
ATOM 788 C C . PHE A 1 97 ? 3.158 6.891 -11.266 1.00 93.19 97 PHE A C 1
ATOM 790 O O . PHE A 1 97 ? 3.643 6.832 -10.139 1.00 93.19 97 PHE A O 1
ATOM 797 N N . ILE A 1 98 ? 1.837 6.999 -11.447 1.00 95.25 98 ILE A N 1
ATOM 798 C CA . ILE A 1 98 ? 0.893 7.085 -10.323 1.00 95.25 98 ILE A CA 1
ATOM 799 C C . ILE A 1 98 ? 0.860 5.757 -9.548 1.00 95.25 98 ILE A C 1
ATOM 801 O O . ILE A 1 98 ? 0.748 5.773 -8.323 1.00 95.25 98 ILE A O 1
ATOM 805 N N . LEU A 1 99 ? 0.988 4.610 -10.226 1.00 95.69 99 LEU A N 1
ATOM 806 C CA . LEU A 1 99 ? 1.077 3.299 -9.581 1.00 95.69 99 LEU A CA 1
ATOM 807 C C . LEU A 1 99 ? 2.315 3.197 -8.685 1.00 95.69 99 LEU A C 1
ATOM 809 O O . LEU A 1 99 ? 2.202 2.742 -7.546 1.00 95.69 99 LEU A O 1
ATOM 813 N N . GLU A 1 100 ? 3.476 3.616 -9.186 1.00 95.19 100 GLU A N 1
ATOM 814 C CA . GLU A 1 100 ? 4.738 3.632 -8.439 1.00 95.19 100 GLU A CA 1
ATOM 815 C C . GLU A 1 100 ? 4.695 4.640 -7.285 1.00 95.19 100 GLU A C 1
ATOM 817 O O . GLU A 1 100 ? 5.123 4.326 -6.174 1.00 95.19 100 GLU A O 1
ATOM 822 N N . LEU A 1 101 ? 4.086 5.811 -7.499 1.00 96.19 101 LEU A N 1
ATOM 823 C CA . LEU A 1 101 ? 3.849 6.795 -6.445 1.00 96.19 101 LEU A CA 1
ATOM 824 C C . LEU A 1 101 ? 2.967 6.211 -5.331 1.00 96.19 101 LEU A C 1
ATOM 826 O O . LEU A 1 101 ? 3.298 6.319 -4.152 1.00 96.19 101 LEU A O 1
ATOM 830 N N . TRP A 1 102 ? 1.875 5.535 -5.694 1.00 97.50 102 TRP A N 1
ATOM 831 C CA . TRP A 1 102 ? 0.999 4.857 -4.737 1.00 97.50 102 TRP A CA 1
ATOM 832 C C . TRP A 1 102 ? 1.731 3.739 -3.981 1.00 97.50 102 TRP A C 1
ATOM 834 O O . TRP A 1 102 ? 1.552 3.561 -2.782 1.00 97.50 102 TRP A O 1
ATOM 844 N N . HIS A 1 103 ? 2.614 2.995 -4.645 1.00 97.31 103 HIS A N 1
ATOM 845 C CA . HIS A 1 103 ? 3.362 1.907 -4.014 1.00 97.31 103 HIS A CA 1
ATOM 846 C C . HIS A 1 103 ? 4.710 2.324 -3.426 1.00 97.31 103 HIS A C 1
ATOM 848 O O . HIS A 1 103 ? 5.432 1.464 -2.921 1.00 97.31 103 HIS A O 1
ATOM 854 N N . THR A 1 104 ? 5.042 3.617 -3.413 1.00 97.44 104 THR A N 1
ATOM 855 C CA . THR A 1 104 ? 6.317 4.123 -2.880 1.00 97.44 104 THR A CA 1
ATOM 856 C C . THR A 1 104 ? 6.653 3.557 -1.493 1.00 97.44 104 THR A C 1
ATOM 858 O O . THR A 1 104 ? 7.791 3.129 -1.315 1.00 97.44 104 THR A O 1
ATOM 861 N N . PRO A 1 105 ? 5.706 3.414 -0.538 1.00 98.06 105 PRO A N 1
ATOM 862 C CA . PRO A 1 105 ? 6.014 2.869 0.785 1.00 98.06 105 PRO A CA 1
ATOM 863 C C . PRO A 1 105 ? 6.523 1.423 0.801 1.00 98.06 105 PRO A C 1
ATOM 865 O O . PRO A 1 105 ? 7.097 0.996 1.795 1.00 98.06 105 PRO A O 1
ATOM 868 N N . VAL A 1 106 ? 6.284 0.650 -0.261 1.00 97.62 106 VAL A N 1
ATOM 869 C CA . VAL A 1 106 ? 6.716 -0.754 -0.382 1.00 97.62 106 VAL A CA 1
ATOM 870 C C . VAL A 1 106 ? 7.663 -0.991 -1.556 1.00 97.62 106 VAL A C 1
ATOM 872 O O . VAL A 1 106 ? 8.201 -2.089 -1.692 1.00 97.62 106 VAL A O 1
ATOM 875 N N . LEU A 1 107 ? 7.903 0.028 -2.385 1.00 95.88 107 LEU A N 1
ATOM 876 C CA . LEU A 1 107 ? 8.780 -0.047 -3.551 1.00 95.88 107 LEU A CA 1
ATOM 877 C C . LEU A 1 107 ? 10.197 -0.547 -3.201 1.00 95.88 107 LEU A C 1
ATOM 879 O O . LEU A 1 107 ? 10.679 -1.422 -3.920 1.00 95.88 107 LEU A O 1
ATOM 883 N N . PRO A 1 108 ? 10.835 -0.113 -2.088 1.00 96.75 108 PRO A N 1
ATOM 884 C CA . PRO A 1 108 ? 12.157 -0.615 -1.695 1.00 96.75 108 PRO A CA 1
ATOM 885 C C . PRO A 1 108 ? 12.201 -2.118 -1.399 1.00 96.75 108 PRO A C 1
ATOM 887 O O . PRO A 1 108 ? 13.252 -2.738 -1.480 1.00 96.75 108 PRO A O 1
ATOM 890 N N . LEU A 1 109 ? 11.068 -2.726 -1.033 1.00 96.62 109 LEU A N 1
ATOM 891 C CA . LEU A 1 109 ? 10.993 -4.174 -0.819 1.00 96.62 109 LEU A CA 1
ATOM 892 C C . LEU A 1 109 ? 10.859 -4.913 -2.149 1.00 96.62 109 LEU A C 1
ATOM 894 O O . LEU A 1 109 ? 11.417 -5.993 -2.324 1.00 96.62 109 LEU A O 1
ATOM 898 N N . VAL A 1 110 ? 10.124 -4.324 -3.094 1.00 95.19 110 VAL A N 1
ATOM 899 C CA . VAL A 1 110 ? 9.940 -4.880 -4.437 1.00 95.19 110 VAL A CA 1
ATOM 900 C C . VAL A 1 110 ? 11.227 -4.775 -5.259 1.00 95.19 110 VAL A C 1
ATOM 902 O O . VAL A 1 110 ? 11.512 -5.681 -6.036 1.00 95.19 110 VAL A O 1
ATOM 905 N N . SER A 1 111 ? 12.041 -3.735 -5.055 1.00 92.81 111 SER A N 1
ATOM 906 C CA . SER A 1 111 ? 13.319 -3.550 -5.760 1.00 92.81 111 SER A CA 1
ATOM 907 C C . SER A 1 111 ? 14.390 -4.590 -5.408 1.00 92.81 111 SER A C 1
ATOM 909 O O . SER A 1 111 ? 15.365 -4.728 -6.143 1.00 92.81 111 SER A O 1
ATOM 911 N N . LEU A 1 112 ? 14.205 -5.357 -4.326 1.00 93.69 112 LEU A N 1
ATOM 912 C CA . LEU A 1 112 ? 15.068 -6.494 -3.981 1.00 93.69 112 LEU A CA 1
ATOM 913 C C . LEU A 1 112 ? 14.864 -7.697 -4.915 1.00 93.69 112 LEU A C 1
ATOM 915 O O . LEU A 1 112 ? 15.680 -8.619 -4.926 1.00 93.69 112 LEU A O 1
ATOM 919 N N . ILE A 1 113 ? 13.767 -7.714 -5.676 1.00 93.38 113 ILE A N 1
ATOM 920 C CA . ILE A 1 113 ? 13.458 -8.773 -6.633 1.00 93.38 113 ILE A CA 1
ATOM 921 C C . ILE A 1 113 ? 14.230 -8.504 -7.938 1.00 93.38 113 ILE A C 1
ATOM 923 O O . ILE A 1 113 ? 14.268 -7.363 -8.400 1.00 93.38 113 ILE A O 1
ATOM 927 N N . PRO A 1 114 ? 14.824 -9.533 -8.574 1.00 90.69 114 PRO A N 1
ATOM 928 C CA . PRO A 1 114 ? 15.524 -9.371 -9.845 1.00 90.69 114 PRO A CA 1
ATOM 929 C C . PRO A 1 114 ? 14.654 -8.737 -10.938 1.00 90.69 114 PRO A C 1
ATOM 931 O O . PRO A 1 114 ? 13.465 -9.034 -11.051 1.00 90.69 114 PRO A O 1
ATOM 934 N N . ALA A 1 115 ? 15.265 -7.920 -11.799 1.00 89.19 115 ALA A N 1
ATOM 935 C CA . ALA A 1 115 ? 14.600 -7.230 -12.907 1.00 89.19 115 ALA A CA 1
ATOM 936 C C . ALA A 1 115 ? 14.288 -8.167 -14.093 1.00 89.19 115 ALA A C 1
ATOM 938 O O . ALA A 1 115 ? 14.835 -8.031 -15.186 1.00 89.19 115 ALA A O 1
ATOM 939 N N . TRP A 1 116 ? 13.418 -9.151 -13.870 1.00 92.69 116 TRP A N 1
ATOM 940 C CA . TRP A 1 116 ? 12.941 -10.059 -14.912 1.00 92.69 116 TRP A CA 1
ATOM 941 C C . TRP A 1 116 ? 11.748 -9.488 -15.670 1.00 92.69 116 TRP A C 1
ATOM 943 O O . TRP A 1 116 ? 11.040 -8.606 -15.186 1.00 92.69 116 TRP A O 1
ATOM 953 N N . THR A 1 117 ? 11.497 -10.037 -16.853 1.00 92.94 117 THR A N 1
ATOM 954 C CA . THR A 1 117 ? 10.321 -9.740 -17.669 1.00 92.94 117 THR A CA 1
ATOM 955 C C . THR A 1 117 ? 9.459 -10.989 -17.820 1.00 92.94 117 THR A C 1
ATOM 957 O O . THR A 1 117 ? 9.959 -12.094 -18.023 1.00 92.94 117 THR A O 1
ATOM 960 N N . ILE A 1 118 ? 8.143 -10.818 -17.692 1.00 91.69 118 ILE A N 1
ATOM 961 C CA . ILE A 1 118 ? 7.132 -11.863 -17.868 1.00 91.69 118 ILE A CA 1
ATOM 962 C C . ILE A 1 118 ? 6.028 -11.281 -18.752 1.00 91.69 118 ILE A C 1
ATOM 964 O O . ILE A 1 118 ? 5.430 -10.266 -18.395 1.00 91.69 118 ILE A O 1
ATOM 968 N N . ILE A 1 119 ? 5.758 -11.922 -19.896 1.00 90.88 119 ILE A N 1
ATOM 969 C CA . ILE A 1 119 ? 4.738 -11.490 -20.874 1.00 90.88 119 ILE A CA 1
ATOM 970 C C . ILE A 1 119 ? 4.926 -9.997 -21.227 1.00 90.88 119 ILE A C 1
ATOM 972 O O . ILE A 1 119 ? 4.055 -9.162 -20.990 1.00 90.88 119 ILE A O 1
ATOM 976 N N . ASP A 1 120 ? 6.127 -9.639 -21.694 1.00 88.81 120 ASP A N 1
ATOM 977 C CA . ASP A 1 120 ? 6.501 -8.280 -22.138 1.00 88.81 120 ASP A CA 1
ATOM 978 C C . ASP A 1 120 ? 6.301 -7.156 -21.104 1.00 88.81 120 ASP A C 1
ATOM 980 O O . ASP A 1 120 ? 6.208 -5.970 -21.446 1.00 88.81 120 ASP A O 1
ATOM 984 N N . LYS A 1 121 ? 6.235 -7.521 -19.820 1.00 89.94 121 LYS A N 1
ATOM 985 C CA . LYS A 1 121 ? 6.128 -6.596 -18.692 1.00 89.94 121 LYS A CA 1
ATOM 986 C C . LYS A 1 121 ? 7.188 -6.919 -17.637 1.00 89.94 121 LYS A C 1
ATOM 988 O O . LYS A 1 121 ? 7.410 -8.095 -17.341 1.00 89.94 121 LYS A O 1
ATOM 993 N N . PRO A 1 122 ? 7.840 -5.908 -17.045 1.00 93.25 122 PRO A N 1
ATOM 994 C CA . PRO A 1 122 ? 8.698 -6.105 -15.885 1.00 93.25 122 PRO A CA 1
ATOM 995 C C . PRO A 1 122 ? 7.963 -6.816 -14.742 1.00 93.25 122 PRO A C 1
ATOM 997 O O . PRO A 1 122 ? 6.801 -6.518 -14.457 1.00 93.25 122 PRO A O 1
ATOM 1000 N N . ILE A 1 123 ? 8.651 -7.728 -14.053 1.00 95.00 123 ILE A N 1
ATOM 1001 C CA . ILE A 1 123 ? 8.083 -8.523 -12.956 1.00 95.00 123 ILE A CA 1
ATOM 1002 C C . ILE A 1 123 ? 7.543 -7.640 -11.829 1.00 95.00 123 ILE A C 1
ATOM 1004 O O . ILE A 1 123 ? 6.530 -7.969 -11.211 1.00 95.00 123 ILE A O 1
ATOM 1008 N N . TYR A 1 124 ? 8.165 -6.478 -11.612 1.00 93.94 124 TYR A N 1
ATOM 1009 C CA . TYR A 1 124 ? 7.768 -5.575 -10.546 1.00 93.94 124 TYR A CA 1
ATOM 1010 C C . TYR A 1 124 ? 6.329 -5.071 -10.714 1.00 93.94 124 TYR A C 1
ATOM 1012 O O . TYR A 1 124 ? 5.660 -4.904 -9.705 1.00 93.94 124 TYR A O 1
ATOM 1020 N N . TYR A 1 125 ? 5.782 -4.937 -11.932 1.00 94.25 125 TYR A N 1
ATOM 1021 C CA . TYR A 1 125 ? 4.366 -4.578 -12.118 1.00 94.25 125 TYR A CA 1
ATOM 1022 C C . TYR A 1 125 ? 3.410 -5.614 -11.520 1.00 94.25 125 TYR A C 1
ATOM 1024 O O . TYR A 1 125 ? 2.420 -5.255 -10.881 1.00 94.25 125 TYR A O 1
ATOM 1032 N N . TYR A 1 126 ? 3.728 -6.899 -11.668 1.00 94.81 126 TYR A N 1
ATOM 1033 C CA . TYR A 1 126 ? 2.962 -7.974 -11.042 1.00 94.81 126 TYR A CA 1
ATOM 1034 C C . TYR A 1 126 ? 3.140 -7.956 -9.524 1.00 94.81 126 TYR A C 1
ATOM 1036 O O . TYR A 1 126 ? 2.167 -8.123 -8.792 1.00 94.81 126 TYR A O 1
ATOM 1044 N N . CYS A 1 127 ? 4.358 -7.698 -9.037 1.00 95.75 127 CYS A N 1
ATOM 1045 C CA . CYS A 1 127 ? 4.615 -7.542 -7.607 1.00 95.75 127 CYS A CA 1
ATOM 1046 C C . CYS A 1 127 ? 3.812 -6.379 -7.012 1.00 95.75 127 CYS A C 1
ATOM 1048 O O . CYS A 1 127 ? 3.184 -6.567 -5.976 1.00 95.75 127 CYS A O 1
ATOM 1050 N N . LEU A 1 128 ? 3.769 -5.216 -7.671 1.00 95.69 128 LEU A N 1
ATOM 1051 C CA . LEU A 1 128 ? 2.963 -4.071 -7.240 1.00 95.69 128 LEU A CA 1
ATOM 1052 C C . LEU A 1 128 ? 1.479 -4.437 -7.195 1.00 95.69 128 LEU A C 1
ATOM 1054 O O . LEU A 1 128 ? 0.833 -4.219 -6.176 1.00 95.69 128 LEU A O 1
ATOM 1058 N N . PHE A 1 129 ? 0.955 -5.090 -8.235 1.00 95.81 129 PHE A N 1
ATOM 1059 C CA . PHE A 1 129 ? -0.433 -5.554 -8.237 1.00 95.81 129 PHE A CA 1
ATOM 1060 C C . PHE A 1 129 ? -0.735 -6.537 -7.094 1.00 95.81 129 PHE A C 1
ATOM 1062 O O . PHE A 1 129 ? -1.778 -6.430 -6.454 1.00 95.81 129 PHE A O 1
ATOM 1069 N N . LEU A 1 130 ? 0.181 -7.463 -6.790 1.00 96.38 130 LEU A N 1
ATOM 1070 C CA . LEU A 1 130 ? 0.049 -8.403 -5.671 1.00 96.38 130 LEU A CA 1
ATOM 1071 C C . LEU A 1 130 ? 0.233 -7.739 -4.299 1.00 96.38 130 LEU A C 1
ATOM 1073 O O . LEU A 1 130 ? -0.339 -8.212 -3.316 1.00 96.38 130 LEU A O 1
ATOM 1077 N N . MET A 1 131 ? 0.973 -6.634 -4.206 1.00 96.19 131 MET A N 1
ATOM 1078 C CA . MET A 1 131 ? 1.104 -5.884 -2.955 1.00 96.19 131 MET A CA 1
ATOM 1079 C C . MET A 1 131 ? -0.220 -5.249 -2.527 1.00 96.19 131 MET A C 1
ATOM 1081 O O . MET A 1 131 ? -0.467 -5.123 -1.330 1.00 96.19 131 MET A O 1
ATOM 1085 N N . VAL A 1 132 ? -1.116 -4.935 -3.464 1.00 96.31 132 VAL A N 1
ATOM 1086 C CA . VAL A 1 132 ? -2.445 -4.381 -3.166 1.00 96.31 132 VAL A CA 1
ATOM 1087 C C . VAL A 1 132 ? -3.258 -5.288 -2.216 1.00 96.31 132 VAL A C 1
ATOM 1089 O O . VAL A 1 132 ? -3.608 -4.836 -1.117 1.00 96.31 132 VAL A O 1
ATOM 1092 N N . PRO A 1 133 ? -3.540 -6.573 -2.540 1.00 96.94 133 PRO A N 1
ATOM 1093 C CA . PRO A 1 133 ? -4.218 -7.469 -1.609 1.00 96.94 133 PRO A CA 1
ATOM 1094 C C . PRO A 1 133 ? -3.373 -7.787 -0.372 1.00 96.94 133 PRO A C 1
ATOM 1096 O O . PRO A 1 133 ? -3.949 -7.939 0.702 1.00 96.94 133 PRO A O 1
ATOM 1099 N N . VAL A 1 134 ? -2.038 -7.843 -0.465 1.00 97.38 134 VAL A N 1
ATOM 1100 C CA . VAL A 1 134 ? -1.172 -8.064 0.710 1.00 97.38 134 VAL A CA 1
ATOM 1101 C C . VAL A 1 134 ? -1.350 -6.949 1.741 1.00 97.38 134 VAL A C 1
ATOM 1103 O O . VAL A 1 134 ? -1.578 -7.235 2.915 1.00 97.38 134 VAL A O 1
ATOM 1106 N N . LEU A 1 135 ? -1.322 -5.685 1.317 1.00 97.75 135 LEU A N 1
ATOM 1107 C CA . LEU A 1 135 ? -1.518 -4.529 2.192 1.00 97.75 135 LEU A CA 1
ATOM 1108 C C . LEU A 1 135 ? -2.946 -4.470 2.750 1.00 97.75 135 LEU A C 1
ATOM 1110 O O . LEU A 1 135 ? -3.135 -4.187 3.936 1.00 97.75 135 LEU A O 1
ATOM 1114 N N . ALA A 1 136 ? -3.957 -4.785 1.933 1.00 97.25 136 ALA A N 1
ATOM 1115 C CA . ALA A 1 136 ? -5.342 -4.878 2.396 1.00 97.25 136 ALA A CA 1
ATOM 1116 C C . ALA A 1 136 ? -5.511 -5.968 3.472 1.00 97.25 136 ALA A C 1
ATOM 1118 O O . ALA A 1 136 ? -6.134 -5.728 4.509 1.00 97.25 136 ALA A O 1
ATOM 1119 N N . ILE A 1 137 ? -4.922 -7.148 3.256 1.00 96.75 137 ILE A N 1
ATOM 1120 C CA . ILE A 1 137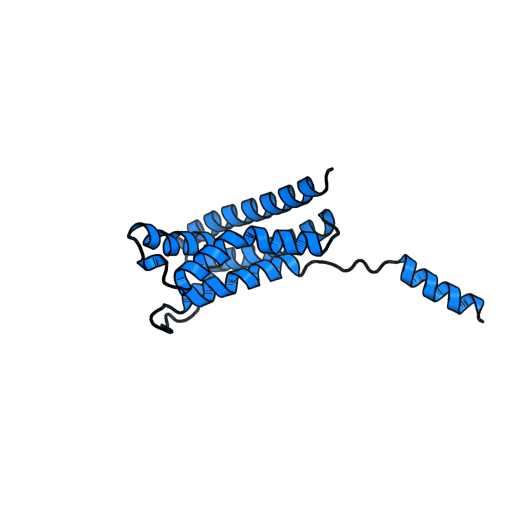 ? -4.924 -8.260 4.213 1.00 96.75 137 ILE A CA 1
ATOM 1121 C C . ILE A 1 137 ? -4.172 -7.865 5.483 1.00 96.75 137 ILE A C 1
ATOM 1123 O O . ILE A 1 137 ? -4.695 -8.078 6.574 1.00 96.75 137 ILE A O 1
ATOM 1127 N N . LEU A 1 138 ? -2.998 -7.242 5.369 1.00 97.12 138 LEU A N 1
ATOM 1128 C CA . LEU A 1 138 ? -2.204 -6.808 6.519 1.00 97.12 138 LEU A CA 1
ATOM 1129 C C . LEU A 1 138 ? -2.987 -5.835 7.414 1.00 97.12 138 LEU A C 1
ATOM 1131 O O . LEU A 1 138 ? -2.979 -5.975 8.634 1.00 97.12 138 LEU A O 1
ATOM 1135 N N . TYR A 1 139 ? -3.734 -4.906 6.817 1.00 97.06 139 TYR A N 1
ATOM 1136 C CA . TYR A 1 139 ? -4.626 -4.009 7.554 1.00 97.06 139 TYR A CA 1
ATOM 1137 C C . TYR A 1 139 ? -5.855 -4.723 8.158 1.00 97.06 139 TYR A C 1
ATOM 1139 O O . TYR A 1 139 ? -6.359 -4.341 9.220 1.00 97.06 139 TYR A O 1
ATOM 1147 N N . TYR A 1 140 ? -6.373 -5.754 7.487 1.00 96.25 140 TYR A N 1
ATOM 1148 C CA . TYR A 1 140 ? -7.583 -6.472 7.896 1.00 96.25 140 TYR A CA 1
ATOM 1149 C C . TYR A 1 140 ? -7.344 -7.531 8.986 1.00 96.25 140 TYR A C 1
ATOM 1151 O O . TYR A 1 140 ? -8.154 -7.668 9.902 1.00 96.25 140 TYR A O 1
ATOM 1159 N N . LEU A 1 141 ? -6.244 -8.280 8.910 1.00 92.94 141 LEU A N 1
ATOM 1160 C CA . LEU A 1 141 ? -5.931 -9.415 9.789 1.00 92.94 141 LEU A CA 1
ATOM 1161 C C . LEU A 1 141 ? -6.004 -9.128 11.302 1.00 92.94 141 LEU A C 1
ATOM 1163 O O . LEU A 1 141 ? -6.438 -10.018 12.036 1.00 92.94 141 LEU A O 1
ATOM 1167 N N . PRO A 1 142 ? -5.663 -7.927 11.808 1.00 89.25 142 PRO A N 1
ATOM 1168 C CA . PRO A 1 142 ? -5.774 -7.596 13.228 1.00 89.25 142 PRO A CA 1
ATOM 1169 C C . PRO A 1 142 ? -7.179 -7.645 13.850 1.00 89.25 142 PRO A C 1
ATOM 1171 O O . PRO A 1 142 ? -7.328 -7.350 15.042 1.00 89.25 142 PRO A O 1
ATOM 1174 N N . VAL A 1 143 ? -8.221 -7.995 13.090 1.00 81.69 143 VAL A N 1
ATOM 1175 C CA . VAL A 1 143 ? -9.584 -8.189 13.598 1.00 81.69 143 VAL A CA 1
ATOM 1176 C C . VAL A 1 143 ? -9.603 -9.298 14.650 1.00 81.69 143 VAL A C 1
ATOM 1178 O O . VAL A 1 143 ? -9.698 -10.491 14.365 1.00 81.69 143 VAL A O 1
ATOM 1181 N N . ARG A 1 144 ? -9.575 -8.898 15.922 1.00 70.62 144 ARG A N 1
ATOM 1182 C CA . ARG A 1 144 ? -9.833 -9.820 17.028 1.00 70.62 144 ARG A CA 1
ATOM 1183 C C . ARG A 1 144 ? -11.300 -10.240 17.004 1.00 70.62 144 ARG A C 1
ATOM 1185 O O . ARG A 1 144 ? -12.193 -9.399 17.133 1.00 70.62 144 ARG A O 1
ATOM 1192 N N . LYS A 1 145 ? -11.563 -11.549 16.960 1.00 56.69 145 LYS A N 1
ATOM 1193 C CA . LYS A 1 145 ? -12.835 -12.084 17.462 1.00 56.69 145 LYS A CA 1
ATOM 1194 C C . LYS A 1 145 ? -12.888 -11.760 18.956 1.00 56.69 145 LYS A C 1
ATOM 1196 O O . LYS A 1 145 ? -12.069 -12.257 19.724 1.00 56.69 145 LYS A O 1
ATOM 1201 N N . LYS A 1 146 ? -13.828 -10.915 19.389 1.00 53.69 146 LYS A N 1
ATOM 1202 C CA . LYS A 1 146 ? -14.175 -10.867 20.813 1.00 53.69 146 LYS A CA 1
ATOM 1203 C C . LYS A 1 146 ? -14.759 -12.233 21.165 1.00 53.69 146 LYS A C 1
ATOM 1205 O O . LYS A 1 146 ? -15.882 -12.527 20.766 1.00 53.69 146 LYS A O 1
ATOM 1210 N N . VAL A 1 147 ? -14.001 -13.059 21.883 1.00 48.69 147 VAL A N 1
ATOM 1211 C CA . VAL A 1 147 ? -14.582 -14.169 22.644 1.00 48.69 147 VAL A CA 1
ATOM 1212 C C . VAL A 1 147 ? -15.559 -13.517 23.611 1.00 48.69 147 VAL A C 1
ATOM 1214 O O . VAL A 1 147 ? -15.154 -12.682 24.416 1.00 48.69 147 VAL A O 1
ATOM 1217 N N . ASN A 1 148 ? -16.850 -13.791 23.447 1.00 44.19 148 ASN A N 1
ATOM 1218 C CA . ASN A 1 148 ? -17.882 -13.236 24.307 1.00 44.19 148 ASN A CA 1
ATOM 1219 C C . ASN A 1 148 ? -17.730 -13.909 25.684 1.00 44.19 148 ASN A C 1
ATOM 1221 O O . ASN A 1 148 ? -18.026 -15.099 25.773 1.00 44.19 148 ASN A O 1
ATOM 1225 N N . PRO A 1 149 ? -17.267 -13.219 26.747 1.00 50.97 149 PRO A N 1
ATOM 1226 C CA . PRO A 1 149 ? -17.005 -13.866 28.040 1.00 50.97 149 PRO A CA 1
ATOM 1227 C C . PRO A 1 149 ? -18.279 -14.458 28.658 1.00 50.97 149 PRO A C 1
ATOM 1229 O O . PRO A 1 149 ? -18.227 -15.393 29.450 1.00 50.97 149 PRO A O 1
ATOM 1232 N N . LEU A 1 150 ? -19.436 -13.923 28.257 1.00 51.22 150 LEU A N 1
ATOM 1233 C CA . LEU A 1 150 ? -20.756 -14.374 28.683 1.00 51.22 150 LEU A CA 1
ATOM 1234 C C . LEU A 1 150 ? -21.134 -15.745 28.104 1.00 51.22 150 LEU A C 1
ATOM 1236 O O . LEU A 1 150 ? -21.807 -16.503 28.787 1.00 51.22 150 LEU A O 1
ATOM 1240 N N . ALA A 1 151 ? -20.656 -16.100 26.903 1.00 52.84 151 ALA A N 1
ATOM 1241 C CA . ALA A 1 151 ? -20.896 -17.428 26.324 1.00 52.84 151 ALA A CA 1
ATOM 1242 C C . ALA A 1 151 ? -20.054 -18.517 27.015 1.00 52.84 151 ALA A C 1
ATOM 1244 O O . ALA A 1 151 ? -20.461 -19.673 27.104 1.00 52.84 151 ALA A O 1
ATOM 1245 N N . THR A 1 152 ? -18.883 -18.146 27.542 1.00 51.56 152 THR A N 1
ATOM 1246 C CA . THR A 1 152 ? -18.043 -19.044 28.342 1.00 51.56 152 THR A CA 1
ATOM 1247 C C . THR A 1 152 ? -18.615 -19.259 29.744 1.00 51.56 152 THR A C 1
ATOM 1249 O O . THR A 1 152 ? -18.506 -20.363 30.276 1.00 51.56 152 THR A O 1
ATOM 1252 N N . LEU A 1 153 ? -19.253 -18.237 30.327 1.00 53.94 153 LEU A N 1
ATOM 1253 C CA . LEU A 1 153 ? -19.897 -18.328 31.642 1.00 53.94 153 LEU A CA 1
ATOM 1254 C C . LEU A 1 153 ? -21.186 -19.160 31.614 1.00 53.94 153 LEU A C 1
ATOM 1256 O O . LEU A 1 153 ? -21.375 -19.977 32.512 1.00 53.94 153 LEU A O 1
ATOM 1260 N N . THR A 1 154 ? -22.022 -19.056 30.575 1.00 52.66 154 THR A N 1
ATOM 1261 C CA . THR A 1 154 ? -23.217 -19.916 30.457 1.00 52.66 154 THR A CA 1
ATOM 1262 C C . THR A 1 154 ? -22.844 -21.398 30.362 1.00 52.66 154 THR A C 1
ATOM 1264 O O . THR A 1 154 ? -23.400 -22.200 31.100 1.00 52.66 154 THR A O 1
ATOM 1267 N N . SER A 1 155 ? -21.797 -21.760 29.603 1.00 51.56 155 SER A N 1
ATOM 1268 C CA . SER A 1 155 ? -21.368 -23.171 29.501 1.00 51.56 155 SER A CA 1
ATOM 1269 C C . SER A 1 155 ? -20.865 -23.778 30.819 1.00 51.56 155 SER A C 1
ATOM 1271 O O . SER A 1 155 ? -21.012 -24.974 31.044 1.00 51.56 155 SER A O 1
ATOM 1273 N N . LYS A 1 156 ? -20.276 -22.964 31.707 1.00 50.53 156 LYS A N 1
ATOM 1274 C CA . LYS A 1 156 ? -19.794 -23.432 33.015 1.00 50.53 156 LYS A CA 1
ATOM 1275 C C . LYS A 1 156 ? -20.909 -23.521 34.053 1.00 50.53 156 LYS A C 1
ATOM 1277 O O . LYS A 1 156 ? -20.826 -24.353 34.952 1.00 50.53 156 LYS A O 1
ATOM 1282 N N . THR A 1 157 ? -21.942 -22.692 33.930 1.00 52.81 157 THR A N 1
ATOM 1283 C CA . THR A 1 157 ? -23.046 -22.677 34.898 1.00 52.81 157 THR A CA 1
ATOM 1284 C C . THR A 1 157 ? -23.964 -23.880 34.672 1.00 52.81 157 THR A C 1
ATOM 1286 O O . THR A 1 157 ? -24.336 -24.537 35.638 1.00 52.81 157 THR A O 1
ATOM 1289 N N . ASP A 1 158 ? -24.198 -24.268 33.415 1.00 50.34 158 ASP A N 1
ATOM 1290 C CA . ASP A 1 158 ? -25.012 -25.445 33.077 1.00 50.34 158 ASP A CA 1
ATOM 1291 C C . ASP A 1 158 ? -24.383 -26.772 33.545 1.00 50.34 158 ASP A C 1
ATOM 1293 O O . ASP A 1 158 ? -25.090 -27.673 33.985 1.00 50.34 158 ASP A O 1
ATOM 1297 N N . LEU A 1 159 ? -23.049 -26.880 33.537 1.00 54.75 159 LEU A N 1
ATOM 1298 C CA . LEU A 1 159 ? -22.339 -28.064 34.046 1.00 54.75 159 LEU A CA 1
ATOM 1299 C C . LEU A 1 159 ? -22.359 -28.172 35.576 1.00 54.75 159 LEU A C 1
ATOM 1301 O O . LEU A 1 159 ? -22.263 -29.275 36.102 1.00 54.75 159 LEU A O 1
ATOM 1305 N N . THR A 1 160 ? -22.488 -27.051 36.291 1.00 53.69 160 THR A N 1
ATOM 1306 C CA . THR A 1 160 ? -22.495 -27.056 37.765 1.00 53.69 160 THR A CA 1
ATOM 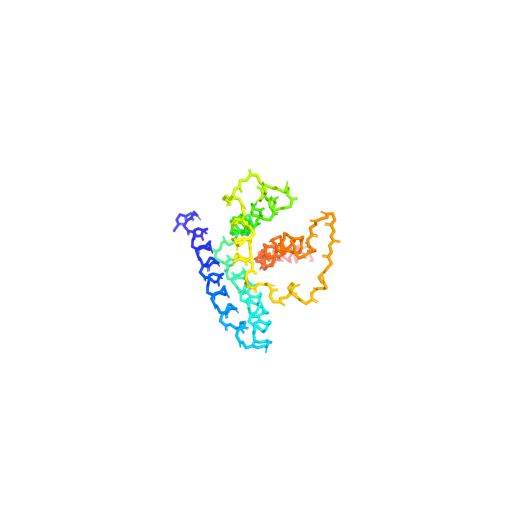1307 C C . THR A 1 160 ? -23.886 -27.357 38.333 1.00 53.69 160 THR A C 1
ATOM 1309 O O . THR A 1 160 ? -23.996 -27.789 39.469 1.00 53.69 160 THR A O 1
ATOM 1312 N N . VAL A 1 161 ? -24.953 -27.154 37.552 1.00 55.09 161 VAL A N 1
ATOM 1313 C CA . VAL A 1 161 ? -26.340 -27.453 37.964 1.00 55.09 161 VAL A CA 1
ATOM 1314 C C . VAL A 1 161 ? -26.719 -28.922 37.691 1.00 55.09 161 VAL A C 1
ATOM 1316 O O . VAL A 1 161 ? -27.738 -29.397 38.183 1.00 55.09 161 VAL A O 1
ATOM 1319 N N . MET A 1 162 ? -25.899 -29.660 36.933 1.00 50.16 162 MET A N 1
ATOM 1320 C CA . MET A 1 162 ? -26.116 -31.079 36.605 1.00 50.16 162 MET A CA 1
ATOM 1321 C C . MET A 1 162 ? -25.278 -32.071 37.441 1.00 50.16 162 MET A C 1
ATOM 1323 O O . MET A 1 162 ? -25.345 -33.271 37.172 1.00 50.16 162 MET A O 1
ATOM 1327 N N . MET A 1 163 ? -24.504 -31.601 38.427 1.00 46.75 163 MET A N 1
ATOM 1328 C CA . MET A 1 163 ? -23.785 -32.426 39.416 1.00 46.75 163 MET A CA 1
ATOM 1329 C C . MET A 1 163 ? -24.406 -32.263 40.799 1.00 46.75 163 MET A C 1
ATOM 1331 O O . MET A 1 163 ? -24.492 -33.287 41.510 1.00 46.75 163 MET A O 1
#

Foldseek 3Di:
DPLVVLLVVLLVVLVVLQLVLLVQLVVLVVPPPSSVVSLVVSLVVLLVSLLVSLVSNVDLVSQLVSLLVSLVLLQVLLVCVVVVVLVVDPVSVCSVVVLCSSCSSCVVVLVVDDQDDDPNHTVSSVVSNVVSVVSSCSSSVSNDDPPPVVVVVVVVVVVVVVD

Sequence (163 aa):
MKRGLKILVAILRIYFLHIFAVLAVWLGMYYPGLDIILAILYLILLWEEGKHSAQVLRDHKKQGLVAVLWQLPGFFLGASVLLGLDRLTDFAYYFVFILELWHTPVLPLVSLIPAWTIIDKPIYYYCLFLMVPVLAILYYLPVRKKVNPLATLTSKTDLTVMM

Secondary structure (DSSP, 8-state):
--HHHHHHHHHHHHHHHHHHHHHHHHHHTTSTTHHHHHHHHHHHHHHHHHHHHHHHH--HHHHHHHHHHHTHHHHHHHHHHHTTGGGSSTTTTHHHHHHHHHHGGGHHHHTTS---EETTEEHHHHHHHHHHHHHHHHHHTT------HHHHHHHHHHHHH--

pLDDT: mean 88.97, std 14.55, range [44.19, 98.5]